Protein AF-A0A350W3P1-F1 (afdb_monomer_lite)

Radius of gyration: 18.19 Å; chains: 1; bounding box: 39×29×60 Å

Structure (mmCIF, N/CA/C/O backbone):
data_AF-A0A350W3P1-F1
#
_entry.id   AF-A0A350W3P1-F1
#
loo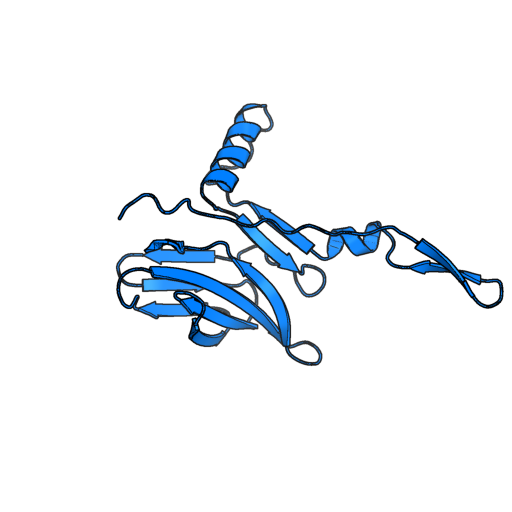p_
_atom_site.group_PDB
_atom_site.id
_atom_site.type_symbol
_atom_site.label_atom_id
_atom_site.label_alt_id
_atom_site.label_comp_id
_atom_site.label_asym_id
_atom_site.label_entity_id
_atom_site.label_seq_id
_atom_site.pdbx_PDB_ins_code
_atom_site.Cartn_x
_atom_site.Cartn_y
_atom_site.Cartn_z
_atom_site.occupancy
_atom_site.B_iso_or_equiv
_atom_site.auth_seq_id
_atom_site.auth_comp_id
_atom_site.auth_asym_id
_atom_site.auth_atom_id
_atom_site.pdbx_PDB_model_num
ATOM 1 N N . MET A 1 1 ? -2.961 -9.283 24.428 1.00 46.91 1 MET A N 1
ATOM 2 C CA . MET A 1 1 ? -2.561 -10.106 23.265 1.00 46.91 1 MET A CA 1
ATOM 3 C C . MET A 1 1 ? -1.125 -10.516 23.499 1.00 46.91 1 MET A C 1
ATOM 5 O O . MET A 1 1 ? -0.327 -9.628 23.764 1.00 46.91 1 MET A O 1
ATOM 9 N N . SER A 1 2 ? -0.803 -11.813 23.472 1.00 46.03 2 SER A N 1
ATOM 10 C CA . SER A 1 2 ? 0.601 -12.224 23.361 1.00 46.03 2 SER A CA 1
ATOM 11 C C . SER A 1 2 ? 1.204 -11.520 22.144 1.00 46.03 2 SER A C 1
ATOM 13 O O . SER A 1 2 ? 0.485 -11.273 21.170 1.00 46.03 2 SER A O 1
ATOM 15 N N . GLU A 1 3 ? 2.479 -11.135 22.204 1.00 52.34 3 GLU A N 1
ATOM 16 C CA . GLU A 1 3 ? 3.210 -10.610 21.048 1.00 52.34 3 GLU A CA 1
ATOM 17 C C . GLU A 1 3 ? 3.311 -11.704 19.977 1.00 52.34 3 GLU A C 1
ATOM 19 O O . GLU A 1 3 ? 4.334 -12.359 19.797 1.00 52.34 3 GLU A O 1
ATOM 24 N N . ALA A 1 4 ? 2.220 -11.936 19.247 1.00 57.84 4 ALA A N 1
ATOM 25 C CA . ALA A 1 4 ? 2.285 -12.577 17.955 1.00 57.84 4 ALA A CA 1
ATOM 26 C C . ALA A 1 4 ? 3.297 -11.767 17.145 1.00 57.84 4 ALA A C 1
ATOM 28 O O . ALA A 1 4 ? 3.155 -10.551 17.001 1.00 57.84 4 ALA A O 1
ATOM 29 N N . ASN A 1 5 ? 4.357 -12.441 16.711 1.00 77.06 5 ASN A N 1
ATOM 30 C CA . ASN A 1 5 ? 5.533 -11.842 16.104 1.00 77.06 5 ASN A CA 1
ATOM 31 C C . ASN A 1 5 ? 5.105 -11.093 14.829 1.00 77.06 5 ASN A C 1
ATOM 33 O O . ASN A 1 5 ? 4.956 -11.718 13.778 1.00 77.06 5 ASN A O 1
ATOM 37 N N . LYS A 1 6 ? 4.806 -9.788 14.946 1.00 89.44 6 LYS A N 1
ATOM 38 C CA . LYS A 1 6 ? 4.225 -8.972 13.871 1.00 89.44 6 LYS A CA 1
ATOM 39 C C . LYS A 1 6 ? 5.132 -9.071 12.652 1.00 89.44 6 LYS A C 1
ATOM 41 O O . LYS A 1 6 ? 6.323 -8.778 12.737 1.00 89.44 6 LYS A O 1
ATOM 46 N N . LYS A 1 7 ? 4.575 -9.520 11.529 1.00 91.50 7 LYS A N 1
ATOM 47 C CA . LYS A 1 7 ? 5.307 -9.649 10.268 1.00 91.50 7 LYS A CA 1
ATOM 48 C C . LYS A 1 7 ? 4.856 -8.567 9.305 1.00 91.50 7 LYS A C 1
ATOM 50 O O . LYS A 1 7 ? 3.659 -8.365 9.110 1.00 91.50 7 LYS A O 1
ATOM 55 N N . TYR A 1 8 ? 5.837 -7.916 8.702 1.00 95.94 8 TYR A N 1
ATOM 56 C CA . TYR A 1 8 ? 5.667 -6.902 7.674 1.00 95.94 8 TYR A CA 1
ATOM 57 C C . TYR A 1 8 ? 6.432 -7.346 6.428 1.00 95.94 8 TYR A C 1
ATOM 59 O O . TYR A 1 8 ? 7.452 -8.025 6.534 1.00 95.94 8 TYR A O 1
ATOM 67 N N . GLY A 1 9 ? 5.913 -6.996 5.258 1.00 94.50 9 GLY A N 1
ATOM 68 C CA . GLY A 1 9 ? 6.503 -7.294 3.963 1.00 94.50 9 GLY A CA 1
ATOM 69 C C . GLY A 1 9 ? 7.119 -6.062 3.307 1.00 94.50 9 GLY A C 1
ATOM 70 O O . GLY A 1 9 ? 6.723 -4.922 3.568 1.00 94.50 9 GLY A O 1
ATOM 71 N N . ILE A 1 10 ? 8.065 -6.332 2.414 1.00 95.88 10 ILE A N 1
ATOM 72 C CA . ILE A 1 10 ? 8.616 -5.398 1.431 1.00 95.88 10 ILE A CA 1
ATOM 73 C C . ILE A 1 10 ? 8.515 -6.039 0.045 1.00 95.88 10 ILE A C 1
ATOM 75 O O . ILE A 1 10 ? 8.395 -7.258 -0.072 1.00 95.88 10 ILE A O 1
ATOM 79 N N . GLY A 1 11 ? 8.506 -5.213 -0.996 1.00 94.31 11 GLY A N 1
ATOM 80 C CA . GLY A 1 11 ? 8.464 -5.661 -2.382 1.00 94.31 11 GLY A CA 1
ATOM 81 C C . GLY A 1 11 ? 9.862 -5.693 -2.980 1.00 94.31 11 GLY A C 1
ATOM 82 O O . GLY A 1 11 ? 10.627 -4.744 -2.805 1.00 94.31 11 GLY A O 1
ATOM 83 N N . GLU A 1 12 ? 10.150 -6.758 -3.718 1.00 91.62 12 GLU A N 1
ATOM 84 C CA . GLU A 1 12 ? 11.404 -6.978 -4.432 1.00 91.62 12 GLU A CA 1
ATOM 85 C C . GLU A 1 12 ? 11.114 -7.363 -5.888 1.00 91.62 12 GLU A C 1
ATOM 87 O O . GLU A 1 12 ? 10.042 -7.882 -6.212 1.00 91.62 12 GLU A O 1
ATOM 92 N N . ILE A 1 13 ? 12.072 -7.075 -6.768 1.00 92.00 13 ILE A N 1
ATOM 93 C CA . ILE A 1 13 ? 12.069 -7.505 -8.162 1.00 92.00 13 ILE A CA 1
ATOM 94 C C . ILE A 1 13 ? 13.198 -8.514 -8.331 1.00 92.00 13 ILE A C 1
ATOM 96 O O . ILE A 1 13 ? 14.366 -8.134 -8.306 1.00 92.00 13 ILE A O 1
ATOM 100 N N . ASP A 1 14 ? 12.838 -9.766 -8.578 1.00 88.50 14 ASP A N 1
ATOM 101 C CA . ASP A 1 14 ? 13.783 -10.796 -8.999 1.00 88.50 14 ASP A CA 1
ATOM 102 C C . ASP A 1 14 ? 13.947 -10.737 -10.528 1.00 88.50 14 ASP A C 1
ATOM 104 O O . ASP A 1 14 ? 13.146 -11.295 -11.281 1.00 88.50 14 ASP A O 1
ATOM 108 N N . ASN A 1 1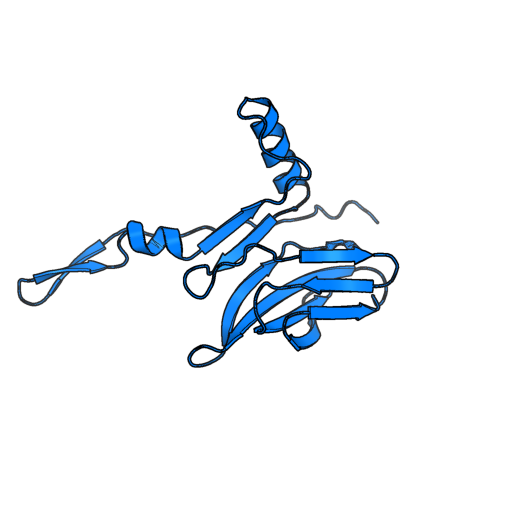5 ? 14.911 -9.941 -11.008 1.00 88.75 15 ASN A N 1
ATOM 109 C CA . ASN A 1 15 ? 15.151 -9.732 -12.438 1.00 88.75 15 ASN A CA 1
ATOM 110 C C . ASN A 1 15 ? 16.597 -10.039 -12.826 1.00 88.75 15 ASN A C 1
ATOM 112 O O . ASN A 1 15 ? 17.543 -9.531 -12.228 1.00 88.75 15 ASN A O 1
ATOM 116 N N . HIS A 1 16 ? 16.757 -10.782 -13.917 1.00 83.44 16 HIS A N 1
ATOM 117 C CA . HIS A 1 16 ? 18.049 -11.172 -14.473 1.00 83.44 16 HIS A CA 1
ATOM 118 C C . HIS A 1 16 ? 18.126 -10.781 -15.951 1.00 83.44 16 HIS A C 1
ATOM 120 O O . HIS A 1 16 ? 18.093 -11.667 -16.805 1.00 83.44 16 HIS A O 1
ATOM 126 N N . GLU A 1 17 ? 18.162 -9.468 -16.244 1.00 83.56 17 GLU A N 1
ATOM 127 C CA . GLU A 1 17 ? 18.181 -8.874 -17.598 1.00 83.56 17 GLU A CA 1
ATOM 128 C C . GLU A 1 17 ? 18.839 -9.807 -18.627 1.00 83.56 17 GLU A C 1
ATOM 130 O O . GLU A 1 17 ? 20.061 -9.943 -18.706 1.00 83.56 17 GLU A O 1
ATOM 135 N N . SER A 1 18 ? 18.003 -10.503 -19.397 1.00 83.31 18 SER A N 1
ATOM 136 C CA . SER A 1 18 ? 18.451 -11.599 -20.252 1.00 83.31 18 SER A CA 1
ATOM 137 C C . SER A 1 18 ? 18.447 -11.137 -21.697 1.00 83.31 18 SER A C 1
ATOM 139 O O . SER A 1 18 ? 17.422 -10.691 -22.215 1.00 83.31 18 SER A O 1
ATOM 141 N N . THR A 1 19 ? 19.577 -11.277 -22.385 1.00 83.56 19 THR A N 1
ATOM 142 C CA . THR A 1 19 ? 19.643 -10.994 -23.824 1.00 83.56 19 THR A CA 1
ATOM 143 C C . THR A 1 19 ? 19.286 -12.253 -24.601 1.00 83.56 19 THR A C 1
ATOM 145 O O . THR A 1 19 ? 19.917 -13.295 -24.433 1.00 83.56 19 THR A O 1
ATOM 148 N N . ARG A 1 20 ? 18.275 -12.168 -25.469 1.00 81.62 20 ARG A N 1
ATOM 149 C CA . ARG A 1 20 ? 17.892 -13.251 -26.378 1.00 81.62 20 ARG A CA 1
ATOM 150 C C . ARG A 1 20 ? 18.075 -12.817 -27.821 1.00 81.62 20 ARG A C 1
ATOM 152 O O . ARG A 1 20 ? 17.646 -11.736 -28.211 1.00 81.62 20 ARG A O 1
ATOM 159 N N . LYS A 1 21 ? 18.692 -13.682 -28.622 1.00 79.38 21 LYS A N 1
ATOM 160 C CA . LYS A 1 21 ? 18.839 -13.471 -30.061 1.00 79.38 21 LYS A CA 1
ATOM 161 C C . LYS A 1 21 ? 17.645 -14.089 -30.775 1.00 79.38 21 LYS A C 1
ATOM 163 O O . LYS A 1 21 ? 17.429 -15.2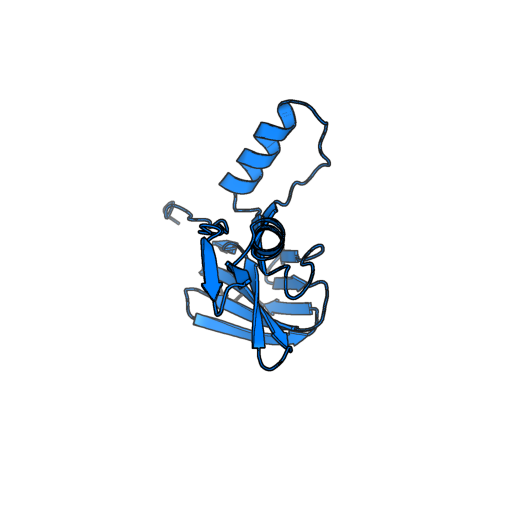94 -30.683 1.00 79.38 21 LYS A O 1
ATOM 168 N N . TYR A 1 22 ? 16.880 -13.272 -31.484 1.00 77.94 22 TYR A N 1
ATOM 169 C CA .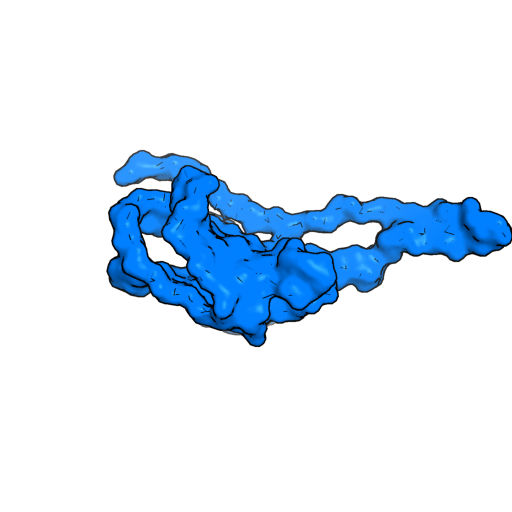 TYR A 1 22 ? 15.766 -13.719 -32.310 1.00 77.94 22 TYR A CA 1
ATOM 170 C C . TYR A 1 22 ? 15.963 -13.185 -33.728 1.00 77.94 22 TYR A C 1
ATOM 172 O O . TYR A 1 22 ? 16.069 -11.978 -33.924 1.00 77.94 22 TYR A O 1
ATOM 180 N N . LEU A 1 23 ? 16.077 -14.089 -34.709 1.00 80.31 23 LEU A N 1
ATOM 181 C CA . LEU A 1 23 ? 16.278 -13.756 -36.130 1.00 80.31 23 LEU A CA 1
ATOM 182 C C . LEU A 1 23 ? 17.429 -12.757 -36.393 1.00 80.31 23 LEU A C 1
ATOM 184 O O . LEU A 1 23 ? 17.301 -11.832 -37.185 1.00 80.31 23 LEU A O 1
ATOM 188 N N . GLY A 1 24 ? 18.564 -12.917 -35.704 1.00 83.69 24 GLY A N 1
ATOM 189 C CA . GLY A 1 24 ? 19.726 -12.028 -35.861 1.00 83.69 24 GLY A CA 1
ATOM 190 C C . GLY A 1 24 ? 19.664 -10.728 -35.052 1.00 83.69 24 GLY A C 1
ATOM 191 O O . GLY A 1 24 ? 20.689 -10.065 -34.917 1.00 83.69 24 GLY A O 1
ATOM 192 N N . ILE A 1 25 ? 18.518 -10.408 -34.445 1.00 82.88 25 ILE A N 1
ATOM 193 C CA . ILE A 1 25 ? 18.312 -9.229 -33.600 1.00 82.88 25 ILE A CA 1
ATOM 194 C C . ILE A 1 25 ? 18.493 -9.621 -32.130 1.00 82.88 25 ILE A C 1
ATOM 196 O O . ILE A 1 25 ? 17.926 -10.611 -31.664 1.00 82.88 25 ILE A O 1
ATOM 200 N N . ASN A 1 26 ? 19.275 -8.839 -31.387 1.00 82.12 26 ASN A N 1
ATOM 201 C CA . ASN A 1 26 ? 19.411 -8.999 -29.940 1.00 82.12 26 ASN A CA 1
ATOM 202 C C . ASN A 1 26 ? 18.291 -8.230 -29.233 1.00 82.12 26 ASN A C 1
ATOM 204 O O . ASN A 1 26 ? 18.221 -7.006 -29.319 1.00 82.12 26 ASN A O 1
ATOM 208 N N . LEU A 1 27 ? 17.432 -8.946 -28.513 1.00 83.31 27 LEU A N 1
ATOM 209 C CA . LEU A 1 27 ? 16.364 -8.384 -27.697 1.00 83.31 27 LEU A CA 1
ATOM 210 C C . LEU A 1 27 ? 16.724 -8.527 -26.219 1.00 83.31 27 LEU A C 1
ATOM 212 O O . LEU A 1 27 ? 17.024 -9.625 -25.743 1.00 83.31 27 LEU A O 1
ATOM 216 N N . LYS A 1 28 ? 16.669 -7.416 -25.485 1.00 83.12 28 LYS A N 1
ATOM 217 C CA . LYS A 1 28 ? 16.772 -7.415 -24.024 1.00 83.12 28 LYS A CA 1
ATOM 218 C C . LYS A 1 28 ? 15.406 -7.729 -23.428 1.00 83.12 28 LYS A C 1
ATOM 220 O O . LYS A 1 28 ? 14.450 -6.981 -23.624 1.00 83.12 28 LYS A O 1
ATOM 225 N N . ILE A 1 29 ? 15.316 -8.839 -22.712 1.00 83.50 29 ILE A N 1
ATOM 226 C CA . ILE A 1 29 ? 14.114 -9.252 -21.995 1.00 83.50 29 ILE A CA 1
ATOM 227 C C . ILE A 1 29 ? 14.200 -8.688 -20.575 1.00 83.50 29 ILE A C 1
ATOM 229 O O . ILE A 1 29 ? 15.154 -8.988 -19.860 1.00 83.50 29 ILE A O 1
ATOM 233 N N . PHE A 1 30 ? 13.212 -7.866 -20.204 1.00 83.25 30 PHE A N 1
ATOM 234 C CA . PHE A 1 30 ? 13.138 -7.150 -18.922 1.00 83.25 30 PHE A CA 1
ATOM 235 C C . PHE A 1 30 ? 14.424 -6.379 -18.577 1.00 83.25 30 PHE A C 1
ATOM 237 O O . PHE A 1 30 ? 15.117 -6.712 -17.611 1.00 83.25 30 PHE A O 1
ATOM 244 N N . PRO A 1 31 ? 14.768 -5.343 -19.362 1.00 88.94 31 PRO A N 1
ATOM 245 C CA . PRO A 1 31 ? 15.912 -4.507 -19.029 1.00 88.94 31 PRO A CA 1
ATOM 246 C C . PRO A 1 31 ? 15.706 -3.845 -17.657 1.00 88.94 31 PRO A C 1
ATOM 248 O O . PRO A 1 31 ? 14.573 -3.535 -17.265 1.00 88.94 31 PRO A O 1
ATOM 251 N N . PHE A 1 32 ? 16.785 -3.666 -16.891 1.00 89.94 32 PHE A N 1
ATOM 252 C CA . PHE A 1 32 ? 16.688 -3.177 -15.508 1.00 89.94 32 PHE A CA 1
ATOM 253 C C . PHE A 1 32 ? 16.045 -1.789 -15.392 1.00 89.94 32 PHE A C 1
ATOM 255 O O . PHE A 1 32 ? 15.318 -1.518 -14.435 1.00 89.94 32 PHE A O 1
ATOM 262 N N . ASP A 1 33 ? 16.263 -0.924 -16.383 1.00 88.62 33 ASP A N 1
ATOM 263 C CA . ASP A 1 33 ? 15.686 0.420 -16.442 1.00 88.62 33 ASP A CA 1
ATOM 264 C C . ASP A 1 33 ? 14.151 0.412 -16.495 1.00 88.62 33 ASP A C 1
ATOM 266 O O . ASP A 1 33 ? 13.512 1.316 -15.948 1.00 88.62 33 ASP A O 1
ATOM 270 N N . PHE A 1 34 ? 13.566 -0.617 -17.109 1.00 90.44 34 PHE A N 1
ATOM 271 C CA . PHE A 1 34 ? 12.145 -0.921 -17.074 1.00 90.44 34 PHE A CA 1
ATOM 272 C C . PHE A 1 34 ? 11.765 -1.591 -15.754 1.00 90.44 34 PHE A C 1
ATOM 274 O O . PHE A 1 34 ? 10.859 -1.114 -15.068 1.00 90.44 34 PHE A O 1
ATOM 281 N N . ALA A 1 35 ? 12.459 -2.671 -15.381 1.00 91.69 35 ALA A N 1
ATOM 282 C CA . ALA A 1 35 ? 12.095 -3.507 -14.241 1.00 91.69 35 ALA A CA 1
ATOM 283 C C . ALA A 1 35 ? 12.008 -2.689 -12.942 1.00 91.69 35 ALA A C 1
ATOM 285 O O . ALA A 1 35 ? 10.971 -2.714 -12.279 1.00 91.69 35 ALA A O 1
ATOM 286 N N . PHE A 1 36 ? 13.009 -1.857 -12.636 1.00 90.44 36 PHE A N 1
ATOM 287 C CA . PHE A 1 36 ? 13.051 -1.026 -11.421 1.00 90.44 36 PHE A CA 1
ATOM 288 C C . PHE A 1 36 ? 11.993 0.088 -11.356 1.00 90.44 36 PHE A C 1
ATOM 290 O O . PHE A 1 36 ? 11.836 0.753 -10.329 1.00 90.44 36 PHE A O 1
ATOM 297 N N . ARG A 1 37 ? 11.229 0.310 -12.430 1.00 91.62 37 ARG A N 1
ATOM 298 C CA . ARG A 1 37 ? 10.078 1.228 -12.433 1.00 91.62 37 ARG A CA 1
ATOM 299 C C . ARG A 1 37 ? 8.759 0.524 -12.109 1.00 91.62 37 ARG A C 1
ATOM 301 O O . ARG A 1 37 ? 7.742 1.205 -12.018 1.00 91.62 37 ARG A O 1
ATOM 308 N N . THR A 1 38 ? 8.768 -0.801 -11.953 1.00 94.44 38 THR A N 1
ATOM 309 C CA . THR A 1 38 ? 7.566 -1.609 -11.716 1.00 94.44 38 THR A CA 1
ATOM 310 C C . THR A 1 38 ? 7.229 -1.691 -10.229 1.00 94.44 38 THR A C 1
ATOM 312 O O . THR A 1 38 ? 6.386 -0.931 -9.767 1.00 94.44 38 THR A O 1
ATOM 315 N N . ILE A 1 39 ? 7.875 -2.566 -9.461 1.00 96.44 39 ILE A N 1
ATOM 316 C CA . ILE A 1 39 ? 7.601 -2.755 -8.036 1.00 96.44 39 ILE A CA 1
ATOM 317 C C . ILE A 1 39 ? 8.415 -1.770 -7.203 1.00 96.44 39 ILE A C 1
ATOM 319 O O . ILE A 1 39 ? 9.629 -1.655 -7.367 1.00 96.44 39 ILE A O 1
ATOM 323 N N . ARG A 1 40 ? 7.746 -1.066 -6.288 1.00 96.19 40 ARG A N 1
ATOM 324 C CA . ARG A 1 40 ? 8.377 -0.136 -5.349 1.00 96.19 40 ARG A CA 1
ATOM 325 C C . ARG A 1 40 ? 7.906 -0.385 -3.929 1.00 96.19 40 ARG A C 1
ATOM 327 O O . ARG A 1 40 ? 6.713 -0.539 -3.679 1.00 96.19 40 ARG A O 1
ATOM 334 N N . THR A 1 41 ? 8.850 -0.360 -2.995 1.00 96.94 41 THR A N 1
ATOM 335 C CA . THR A 1 41 ? 8.552 -0.267 -1.564 1.00 96.94 41 THR A CA 1
ATOM 336 C C . THR A 1 41 ? 8.536 1.206 -1.177 1.00 96.94 41 THR A C 1
ATOM 338 O O . THR A 1 41 ? 9.560 1.885 -1.221 1.00 96.94 41 THR A O 1
ATOM 341 N N . HIS A 1 42 ? 7.365 1.711 -0.812 1.00 96.94 42 HIS A N 1
ATOM 342 C CA . HIS A 1 42 ? 7.193 3.055 -0.279 1.00 96.94 42 HIS A CA 1
ATOM 343 C C . HIS A 1 42 ? 7.329 3.019 1.241 1.00 96.94 42 HIS A C 1
ATOM 345 O O . HIS A 1 42 ? 6.705 2.185 1.891 1.00 96.94 42 HIS A O 1
ATOM 351 N N . ILE A 1 43 ? 8.113 3.939 1.802 1.00 96.06 43 ILE A N 1
ATOM 352 C CA . ILE A 1 43 ? 8.332 4.074 3.246 1.00 96.06 43 ILE A CA 1
ATOM 353 C C . ILE A 1 43 ? 7.701 5.385 3.709 1.00 96.06 43 ILE A C 1
ATOM 355 O O . ILE A 1 43 ? 7.884 6.426 3.074 1.00 96.06 43 ILE A O 1
ATOM 359 N N . THR A 1 44 ? 6.951 5.331 4.805 1.00 94.81 44 THR A N 1
ATOM 360 C CA . THR A 1 44 ? 6.318 6.497 5.420 1.00 94.81 44 THR A CA 1
ATOM 361 C C . THR A 1 44 ? 7.099 6.896 6.664 1.00 94.81 44 THR A C 1
ATOM 363 O O . THR A 1 44 ? 7.213 6.124 7.614 1.00 94.81 44 THR A O 1
ATOM 366 N N . ILE A 1 45 ? 7.618 8.119 6.647 1.00 94.56 45 ILE A N 1
ATOM 367 C CA . ILE A 1 45 ? 8.329 8.755 7.756 1.00 94.56 45 ILE A CA 1
ATOM 368 C C . ILE A 1 45 ? 7.561 10.003 8.186 1.00 94.56 45 ILE A C 1
ATOM 370 O O . ILE A 1 45 ? 6.915 10.646 7.357 1.00 94.56 45 ILE A O 1
ATOM 374 N N . ASP A 1 46 ? 7.613 10.316 9.478 1.00 89.81 46 ASP A N 1
ATOM 375 C CA . ASP A 1 46 ? 6.833 11.415 10.060 1.00 89.81 46 ASP A CA 1
ATOM 376 C C . ASP A 1 46 ? 7.480 12.786 9.774 1.00 89.81 46 ASP A C 1
ATOM 378 O O . ASP A 1 46 ? 6.791 13.798 9.672 1.00 89.81 46 ASP A O 1
ATOM 382 N N . GLU A 1 47 ? 8.799 12.804 9.561 1.00 92.31 47 GLU A N 1
ATOM 383 C CA . GLU A 1 47 ? 9.586 14.000 9.263 1.00 92.31 47 GLU A CA 1
ATOM 384 C C . GLU A 1 47 ? 10.358 13.845 7.946 1.00 92.31 47 GLU A C 1
ATOM 386 O O . GLU A 1 47 ? 10.763 12.731 7.600 1.00 92.31 47 GLU A O 1
ATOM 391 N N . PRO A 1 48 ? 10.627 14.941 7.215 1.00 92.44 48 PRO A N 1
ATOM 392 C CA . PRO A 1 48 ? 11.521 14.910 6.063 1.00 92.44 48 PRO A CA 1
ATOM 393 C C . PRO A 1 48 ? 12.927 14.388 6.405 1.00 92.44 48 PRO A C 1
ATOM 395 O O . PRO A 1 48 ? 13.387 14.442 7.550 1.00 92.44 48 PRO A O 1
ATOM 398 N N . PHE A 1 49 ? 13.640 13.927 5.376 1.00 94.19 49 PHE A N 1
ATOM 399 C CA . PHE A 1 49 ? 15.041 13.541 5.514 1.00 94.19 49 PHE A CA 1
ATOM 400 C C . PHE A 1 49 ? 15.908 14.737 5.914 1.00 94.19 49 PHE A C 1
ATOM 402 O O . PHE A 1 49 ? 15.892 15.782 5.256 1.00 94.19 49 PHE A O 1
ATOM 409 N N . SER A 1 50 ? 16.692 14.549 6.971 1.00 94.88 50 SER A N 1
ATOM 410 C CA . SER A 1 50 ? 17.676 15.510 7.472 1.00 94.88 50 SER A CA 1
ATOM 411 C C . SER A 1 50 ? 18.969 15.505 6.642 1.00 94.88 50 SER A C 1
ATOM 413 O O . SER A 1 50 ? 19.788 16.408 6.791 1.00 94.88 50 SER A O 1
ATOM 415 N N . LYS A 1 51 ? 19.129 14.525 5.741 1.00 94.25 51 LYS A N 1
ATOM 416 C CA . LYS A 1 51 ? 20.287 14.272 4.870 1.00 94.25 51 LYS A CA 1
ATOM 417 C C . LYS A 1 51 ? 21.576 13.974 5.645 1.00 94.25 51 LYS A C 1
ATOM 419 O O . LYS A 1 51 ? 22.651 14.427 5.259 1.00 94.25 51 LYS A O 1
ATOM 424 N N . ASN A 1 52 ? 21.456 13.218 6.734 1.00 95.56 52 ASN A N 1
ATOM 425 C CA . ASN A 1 52 ? 22.570 12.710 7.538 1.00 95.56 52 ASN A CA 1
ATOM 426 C C . ASN A 1 52 ? 22.217 11.332 8.132 1.00 95.56 52 ASN A C 1
ATOM 428 O O . ASN A 1 52 ? 21.097 10.852 7.954 1.00 95.56 52 ASN A O 1
ATOM 432 N N . ASP A 1 53 ? 23.146 10.717 8.863 1.00 96.12 53 ASP A N 1
ATOM 433 C CA . ASP A 1 53 ? 23.018 9.338 9.359 1.00 96.12 53 ASP A CA 1
ATOM 434 C C . ASP A 1 53 ? 21.798 9.091 10.263 1.00 96.12 53 ASP A C 1
ATOM 436 O O . ASP A 1 53 ? 21.320 7.961 10.347 1.00 96.12 53 ASP A O 1
ATOM 440 N N . SER A 1 54 ? 21.215 10.128 10.878 1.00 93.38 54 SER A N 1
ATOM 441 C CA . SER A 1 54 ? 19.969 9.979 11.650 1.00 93.38 54 SER A CA 1
ATOM 442 C C . SER A 1 54 ? 18.789 9.485 10.802 1.00 93.38 54 SER A C 1
ATOM 444 O O . SER A 1 54 ? 17.855 8.877 11.326 1.00 93.38 54 SER A O 1
ATOM 446 N N . ASP A 1 55 ? 18.831 9.689 9.482 1.00 95.88 55 ASP A N 1
ATOM 447 C CA . ASP A 1 55 ? 17.799 9.212 8.563 1.00 95.88 55 ASP A CA 1
ATOM 448 C C . ASP A 1 55 ? 17.800 7.684 8.408 1.00 95.88 55 ASP A C 1
ATOM 450 O O . ASP A 1 55 ? 16.755 7.103 8.103 1.00 95.88 55 ASP A O 1
ATOM 454 N N . ILE A 1 56 ? 18.935 7.022 8.668 1.00 95.75 56 ILE A N 1
ATOM 455 C CA . ILE A 1 56 ? 19.027 5.556 8.684 1.00 95.75 56 ILE A CA 1
ATOM 456 C C . ILE A 1 56 ? 18.084 5.014 9.760 1.00 95.75 56 ILE A C 1
ATOM 458 O O . ILE A 1 56 ? 17.219 4.185 9.473 1.00 95.75 56 ILE A O 1
ATOM 462 N N . GLU A 1 57 ? 18.162 5.559 10.974 1.00 94.81 57 GLU A N 1
ATOM 463 C CA . GLU A 1 57 ? 17.283 5.171 12.079 1.00 94.81 57 GLU A CA 1
ATOM 464 C C . GLU A 1 57 ? 15.807 5.456 11.773 1.00 94.81 57 GLU A C 1
ATOM 466 O O . GLU A 1 57 ? 14.937 4.650 12.111 1.00 94.81 57 GLU A O 1
ATOM 471 N N . LYS A 1 58 ? 15.489 6.554 11.071 1.00 95.81 58 LYS A N 1
ATOM 472 C CA . LYS A 1 58 ? 14.108 6.838 10.635 1.00 95.81 58 LYS A CA 1
ATOM 473 C C . LYS A 1 58 ? 13.573 5.742 9.709 1.00 95.81 58 LYS A C 1
ATOM 475 O O . LYS A 1 58 ? 12.452 5.267 9.902 1.00 95.81 58 LYS A O 1
ATOM 480 N N . ILE A 1 59 ? 14.373 5.309 8.731 1.00 95.56 59 ILE A N 1
ATOM 481 C CA . ILE A 1 59 ? 14.006 4.239 7.790 1.00 95.56 59 ILE A CA 1
ATOM 482 C C . ILE A 1 59 ? 13.842 2.907 8.526 1.00 95.56 59 ILE A C 1
ATOM 484 O O . ILE A 1 59 ? 12.822 2.234 8.359 1.00 95.56 59 ILE A O 1
ATOM 488 N N . HIS A 1 60 ? 14.809 2.538 9.368 1.00 95.12 60 HIS A N 1
ATOM 489 C CA . HIS A 1 60 ? 14.764 1.298 10.142 1.00 95.12 60 HIS A CA 1
ATOM 490 C C . HIS A 1 60 ? 13.533 1.252 11.052 1.00 95.12 60 HIS A C 1
ATOM 492 O O . HIS A 1 60 ? 12.818 0.248 11.072 1.00 95.12 60 HIS A O 1
ATOM 498 N N . ASN A 1 61 ? 13.226 2.350 11.746 1.00 94.81 61 ASN A N 1
ATOM 499 C CA . ASN A 1 61 ? 12.035 2.447 12.583 1.00 94.81 61 ASN A CA 1
ATOM 500 C C . ASN A 1 61 ? 10.743 2.349 11.769 1.00 94.81 61 ASN A C 1
ATOM 502 O O . ASN A 1 61 ? 9.817 1.654 12.192 1.00 94.81 61 ASN A O 1
ATOM 506 N N . ALA A 1 62 ? 10.667 2.982 10.597 1.00 95.94 62 ALA A N 1
ATOM 507 C CA . ALA A 1 62 ? 9.505 2.856 9.725 1.00 95.94 62 ALA A CA 1
ATOM 508 C C . ALA A 1 62 ? 9.285 1.395 9.292 1.00 95.94 62 ALA A C 1
ATOM 510 O O . ALA A 1 62 ? 8.183 0.868 9.453 1.00 95.94 62 ALA A O 1
ATOM 511 N N . LEU A 1 63 ? 10.335 0.706 8.834 1.00 95.06 63 LEU A N 1
ATOM 512 C CA . LEU A 1 63 ? 10.260 -0.698 8.413 1.00 95.06 63 LEU A CA 1
ATOM 513 C C . LEU A 1 63 ? 9.916 -1.642 9.575 1.00 95.06 63 LEU A C 1
ATOM 515 O O . LEU A 1 63 ? 9.026 -2.482 9.437 1.00 95.06 63 LEU A O 1
ATOM 519 N N . LYS A 1 64 ? 10.549 -1.466 10.743 1.00 93.81 64 LYS A N 1
ATOM 520 C CA . LYS A 1 64 ? 10.289 -2.261 11.958 1.00 93.81 64 LYS A CA 1
ATOM 521 C C . LYS A 1 64 ? 8.837 -2.155 12.427 1.00 93.81 64 LYS A C 1
ATOM 523 O O . LYS A 1 64 ? 8.302 -3.109 12.986 1.00 93.81 64 LYS A O 1
ATOM 528 N N . ASN A 1 65 ? 8.199 -1.010 12.191 1.00 93.94 65 ASN A N 1
ATOM 529 C CA . ASN A 1 65 ? 6.810 -0.753 12.567 1.00 93.94 65 ASN A CA 1
ATOM 530 C C . ASN A 1 65 ? 5.818 -0.945 11.410 1.00 93.94 65 ASN A C 1
ATOM 532 O O . ASN A 1 65 ? 4.648 -0.598 11.557 1.00 93.94 65 ASN A O 1
ATOM 536 N N . GLY A 1 66 ? 6.257 -1.473 10.262 1.00 94.75 66 GLY A N 1
ATOM 537 C CA . GLY A 1 66 ? 5.381 -1.708 9.115 1.00 94.75 66 GLY A CA 1
ATOM 538 C C . GLY A 1 66 ? 4.845 -0.439 8.455 1.00 94.75 66 GLY A C 1
ATOM 539 O O . GLY A 1 66 ? 3.860 -0.519 7.722 1.00 94.75 66 GLY A O 1
ATOM 540 N N . LYS A 1 67 ? 5.473 0.725 8.681 1.00 96.44 67 LYS A N 1
ATOM 541 C CA . LYS A 1 67 ? 5.171 1.997 8.001 1.00 96.44 67 LYS A CA 1
ATOM 542 C C . LYS A 1 67 ? 5.711 1.979 6.564 1.00 96.44 67 LYS A C 1
ATOM 544 O O . LYS A 1 67 ? 6.495 2.833 6.149 1.00 96.44 67 LYS A O 1
ATOM 549 N N . SER A 1 68 ? 5.315 0.967 5.804 1.00 97.19 68 SER A N 1
ATOM 550 C CA . SER A 1 68 ? 5.656 0.804 4.398 1.00 97.19 68 SER A CA 1
ATOM 551 C C . SER A 1 68 ? 4.555 0.064 3.645 1.00 97.19 68 SER A C 1
ATOM 553 O O . SER A 1 68 ? 3.723 -0.633 4.230 1.00 97.19 68 SER A O 1
ATOM 555 N N . PHE A 1 69 ? 4.538 0.225 2.329 1.00 98.25 69 PHE A N 1
ATOM 556 C CA . PHE A 1 69 ? 3.637 -0.495 1.438 1.00 98.25 69 PHE A CA 1
ATOM 557 C C . PHE A 1 69 ? 4.315 -0.769 0.100 1.00 98.25 69 PHE A C 1
ATOM 559 O O . PHE A 1 69 ? 5.306 -0.132 -0.258 1.00 98.25 69 PHE A O 1
ATOM 566 N N . ILE A 1 70 ? 3.764 -1.720 -0.643 1.00 98.31 70 ILE A N 1
ATOM 567 C CA . ILE A 1 70 ? 4.276 -2.140 -1.942 1.00 98.31 70 ILE A CA 1
ATOM 568 C C . ILE A 1 70 ? 3.345 -1.590 -3.012 1.00 98.31 70 ILE A C 1
ATOM 570 O O . ILE A 1 70 ? 2.123 -1.704 -2.887 1.00 98.31 70 ILE A O 1
ATOM 574 N N . SER A 1 71 ? 3.905 -1.022 -4.074 1.00 97.94 71 SER A N 1
ATOM 575 C CA . SER A 1 71 ? 3.149 -0.643 -5.259 1.00 97.94 71 SER A CA 1
ATOM 576 C C . SER A 1 71 ? 3.715 -1.265 -6.529 1.00 97.94 71 SER A C 1
ATOM 578 O O . SER A 1 71 ? 4.908 -1.534 -6.632 1.00 97.94 71 SER A O 1
ATOM 580 N N . ASN A 1 72 ? 2.846 -1.465 -7.516 1.00 96.94 72 ASN A N 1
ATOM 581 C CA . ASN A 1 72 ? 3.217 -1.655 -8.909 1.00 96.94 72 ASN A CA 1
ATOM 582 C C . ASN A 1 72 ? 3.064 -0.320 -9.659 1.00 96.94 72 ASN A C 1
ATOM 584 O O . ASN A 1 72 ? 2.040 -0.037 -10.293 1.00 96.94 72 ASN A O 1
ATOM 588 N N . ASP A 1 73 ? 4.098 0.508 -9.549 1.00 95.69 73 ASP A N 1
ATOM 589 C CA . ASP A 1 73 ? 4.199 1.858 -10.102 1.00 95.69 73 ASP A CA 1
ATOM 590 C C . ASP A 1 73 ? 4.229 1.891 -11.638 1.00 95.69 73 ASP A C 1
ATOM 592 O O . ASP A 1 73 ? 3.934 2.934 -12.225 1.00 95.69 73 ASP A O 1
ATOM 596 N N . TYR A 1 74 ? 4.463 0.750 -12.303 1.00 94.19 74 TYR A N 1
ATOM 597 C CA . TYR A 1 74 ? 4.296 0.629 -13.757 1.00 94.19 74 TYR A CA 1
ATOM 598 C C . TYR A 1 74 ? 2.887 1.030 -14.202 1.00 94.19 74 TYR A C 1
ATOM 600 O O . TYR A 1 74 ? 2.701 1.663 -15.244 1.00 94.19 74 TYR A O 1
ATOM 608 N N . PHE A 1 75 ? 1.868 0.679 -13.411 1.00 93.25 75 PHE A N 1
ATOM 609 C CA . PHE A 1 75 ? 0.495 1.031 -13.745 1.00 93.25 75 PHE A CA 1
ATOM 610 C C . PHE A 1 75 ? 0.131 2.451 -13.309 1.00 93.25 75 PHE A C 1
ATOM 612 O O . PHE A 1 75 ? -0.589 3.124 -14.049 1.00 93.25 75 PHE A O 1
ATOM 619 N N . SER A 1 76 ? 0.570 2.910 -12.140 1.00 95.31 76 SER A N 1
ATOM 620 C CA . SER A 1 76 ? 0.372 4.288 -11.677 1.00 95.31 76 SER A CA 1
ATOM 621 C C . SER A 1 76 ? 1.229 4.562 -10.447 1.00 95.31 76 SER A C 1
ATOM 623 O O . SER A 1 76 ? 1.353 3.694 -9.591 1.00 95.31 76 SER A O 1
ATOM 625 N N . ASN A 1 77 ? 1.716 5.794 -10.298 1.00 96.31 77 ASN A N 1
ATOM 626 C CA . ASN A 1 77 ? 2.394 6.238 -9.080 1.00 96.31 77 ASN A CA 1
ATOM 627 C C . ASN A 1 77 ? 1.445 6.157 -7.869 1.00 96.31 77 ASN A C 1
ATOM 629 O O . ASN A 1 77 ? 0.331 6.686 -7.931 1.00 96.31 77 ASN A O 1
ATOM 633 N N . ALA A 1 78 ? 1.881 5.503 -6.789 1.00 97.62 78 ALA A N 1
ATOM 634 C CA . ALA A 1 78 ? 1.103 5.309 -5.562 1.00 97.62 78 ALA A CA 1
ATOM 635 C C . ALA A 1 78 ? 1.327 6.376 -4.466 1.00 97.62 78 ALA A C 1
ATOM 637 O O . ALA A 1 78 ? 0.762 6.277 -3.374 1.00 97.62 78 ALA A O 1
ATOM 638 N N . ARG A 1 79 ? 2.137 7.412 -4.724 1.00 96.62 79 ARG A N 1
ATOM 639 C CA . ARG A 1 79 ? 2.376 8.519 -3.785 1.00 96.62 79 ARG A CA 1
ATOM 640 C C . ARG A 1 79 ? 1.054 9.176 -3.384 1.00 96.62 79 ARG A C 1
ATOM 642 O O . ARG A 1 79 ? 0.265 9.562 -4.237 1.00 96.62 79 ARG A O 1
ATOM 649 N N . GLY A 1 80 ? 0.856 9.340 -2.078 1.00 96.00 80 GLY A N 1
ATOM 650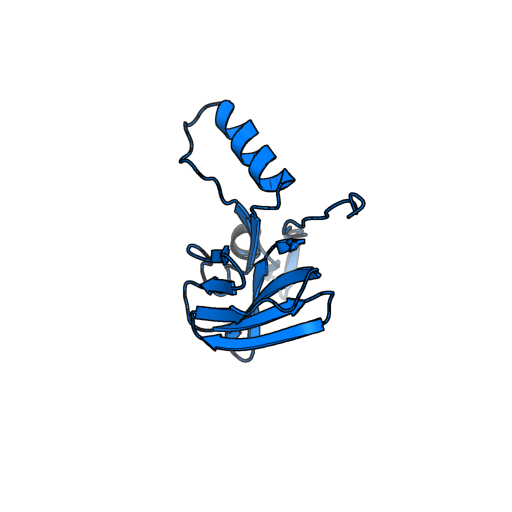 C CA . GLY A 1 80 ? -0.392 9.849 -1.502 1.00 96.00 80 GLY A CA 1
ATOM 651 C C . GLY A 1 80 ? -1.320 8.755 -0.971 1.00 96.00 80 GLY A C 1
ATOM 652 O O . GLY A 1 80 ? -2.336 9.087 -0.370 1.00 96.00 80 GLY A O 1
ATOM 653 N N . PHE A 1 81 ? -0.969 7.473 -1.137 1.00 98.38 81 PHE A N 1
ATOM 654 C CA . PHE A 1 81 ? -1.654 6.380 -0.451 1.00 98.38 81 PHE A CA 1
ATOM 655 C C . PHE A 1 81 ? -1.633 6.562 1.072 1.00 98.38 81 PHE A C 1
ATOM 657 O O . PHE A 1 81 ? -0.593 6.862 1.660 1.00 98.38 81 PHE A O 1
ATOM 664 N N . GLN A 1 82 ? -2.785 6.345 1.701 1.00 98.25 82 GLN A N 1
ATOM 665 C CA . GLN A 1 82 ? -2.962 6.353 3.147 1.00 98.25 82 GLN A CA 1
ATOM 666 C C . GLN A 1 82 ? -3.817 5.156 3.556 1.00 98.25 82 GLN A C 1
ATOM 668 O O . GLN A 1 82 ? -4.873 4.909 2.973 1.00 98.25 82 GLN A O 1
ATOM 673 N N . PHE A 1 83 ? -3.379 4.450 4.593 1.00 98.12 83 PHE A N 1
ATOM 674 C CA . PHE A 1 83 ? -4.138 3.386 5.235 1.00 98.12 83 PHE A CA 1
ATOM 675 C C . PHE A 1 83 ? -3.911 3.467 6.737 1.00 98.12 83 PHE A C 1
ATOM 677 O O . PHE A 1 83 ? -2.805 3.223 7.215 1.00 98.12 83 PHE A O 1
ATOM 684 N N . TYR A 1 84 ? -4.939 3.876 7.469 1.00 97.44 84 TYR A N 1
ATOM 685 C CA . TYR A 1 84 ? -4.834 4.137 8.898 1.00 97.44 84 TYR A CA 1
ATOM 686 C C . TYR A 1 84 ? -6.160 3.871 9.602 1.00 97.44 84 TYR A C 1
ATOM 688 O O . TYR A 1 84 ? -7.219 3.777 8.975 1.00 97.44 84 TYR A O 1
ATOM 696 N N . ARG A 1 85 ? -6.086 3.765 10.927 1.00 96.50 85 ARG A N 1
ATOM 697 C CA . ARG A 1 85 ? -7.250 3.703 11.802 1.00 96.50 85 ARG A CA 1
ATOM 698 C C . ARG A 1 85 ? -7.306 4.932 12.686 1.00 96.50 85 ARG A C 1
ATOM 700 O O . ARG A 1 85 ? -6.294 5.357 13.230 1.00 96.50 85 ARG A O 1
ATOM 707 N N . GLU A 1 86 ? -8.515 5.430 12.861 1.00 96.50 86 GLU A N 1
ATOM 708 C CA . GLU A 1 86 ? -8.859 6.479 13.805 1.00 96.50 86 GLU A CA 1
ATOM 709 C C . GLU A 1 86 ? -10.139 6.042 14.525 1.00 96.50 86 GLU A C 1
ATOM 711 O O . GLU A 1 86 ? -11.157 5.769 13.887 1.00 96.50 86 GLU A O 1
ATOM 716 N N . ASN A 1 87 ? -10.083 5.914 15.853 1.00 93.56 87 ASN A N 1
ATOM 717 C CA . ASN A 1 87 ? -11.185 5.389 16.669 1.00 93.56 87 ASN A CA 1
ATOM 718 C C . ASN A 1 87 ? -11.695 4.021 16.170 1.00 93.56 87 ASN A C 1
ATOM 720 O O . ASN A 1 87 ? -10.926 3.070 16.042 1.00 93.56 87 ASN A O 1
ATOM 724 N N . ASP A 1 88 ? -12.990 3.887 15.894 1.00 95.12 88 ASP A N 1
ATOM 725 C CA . ASP A 1 88 ? -13.616 2.678 15.362 1.00 95.12 88 ASP A CA 1
ATOM 726 C C . ASP A 1 88 ? -13.666 2.660 13.826 1.00 95.12 88 ASP A C 1
ATOM 728 O O . ASP A 1 88 ? -14.477 1.934 13.262 1.00 95.12 88 ASP A O 1
ATOM 732 N N . LYS A 1 89 ? -12.832 3.442 13.125 1.00 97.69 89 LYS A N 1
ATOM 733 C CA . LYS A 1 89 ? -12.848 3.533 11.658 1.00 97.69 89 LYS A CA 1
ATOM 734 C C . LYS A 1 89 ? -11.490 3.246 11.042 1.00 97.69 89 LYS A C 1
ATOM 736 O O . LYS A 1 89 ? -10.472 3.779 11.472 1.00 97.69 89 LYS A O 1
ATOM 741 N N . ILE A 1 90 ? -11.493 2.447 9.981 1.00 98.31 90 ILE A N 1
ATOM 742 C CA . ILE A 1 90 ? -10.363 2.283 9.067 1.00 98.31 90 ILE A CA 1
ATOM 743 C C . ILE A 1 90 ? -10.635 3.117 7.822 1.00 98.31 90 ILE A C 1
ATOM 745 O O . ILE A 1 90 ? -11.707 3.013 7.223 1.00 98.31 90 ILE A O 1
ATOM 749 N N . THR A 1 91 ? -9.646 3.915 7.432 1.00 98.69 91 THR A N 1
ATOM 750 C CA . THR A 1 91 ? -9.687 4.764 6.243 1.00 98.69 91 THR A CA 1
ATOM 751 C C . THR A 1 91 ? -8.594 4.349 5.269 1.00 98.69 91 THR A C 1
ATOM 753 O O . THR A 1 91 ? -7.423 4.237 5.635 1.00 98.69 91 THR A O 1
ATOM 756 N N . VAL A 1 92 ? -8.988 4.162 4.014 1.00 98.75 92 VAL A N 1
ATOM 757 C CA . VAL A 1 92 ? -8.105 4.026 2.858 1.00 98.75 92 VAL A CA 1
ATOM 758 C C . VAL A 1 92 ? -8.297 5.253 1.976 1.00 98.75 92 VAL A C 1
ATOM 760 O O . VAL A 1 92 ? -9.431 5.567 1.612 1.00 98.75 92 VAL A O 1
ATOM 763 N N . LYS A 1 93 ? -7.202 5.906 1.588 1.00 98.75 93 LYS A N 1
ATOM 764 C CA . LYS A 1 93 ? -7.175 6.903 0.509 1.00 98.75 93 LYS A CA 1
ATOM 765 C C . LYS A 1 93 ? -6.102 6.514 -0.493 1.00 98.75 93 LYS A C 1
ATOM 767 O O . LYS A 1 93 ? -4.990 6.161 -0.105 1.00 98.75 93 LYS A O 1
ATOM 772 N N . ILE A 1 94 ? -6.424 6.576 -1.774 1.00 98.62 94 ILE A N 1
ATOM 773 C CA . ILE A 1 94 ? -5.513 6.268 -2.878 1.00 98.62 94 ILE A CA 1
ATOM 774 C C . ILE A 1 94 ? -5.480 7.447 -3.854 1.00 98.62 94 ILE A C 1
ATOM 776 O O . ILE A 1 94 ? -6.474 8.151 -3.998 1.00 98.62 94 ILE A O 1
ATOM 780 N N . PRO A 1 95 ? -4.367 7.669 -4.573 1.00 97.81 95 PRO A N 1
ATOM 781 C CA . PRO A 1 95 ? -4.222 8.852 -5.426 1.00 97.81 95 PRO A CA 1
ATOM 782 C C . PRO A 1 95 ? -5.091 8.824 -6.694 1.00 97.81 95 PRO A C 1
ATOM 784 O O . PRO A 1 95 ? -5.093 9.776 -7.471 1.00 97.81 95 PRO A O 1
ATOM 787 N N . ARG A 1 96 ? -5.802 7.720 -6.946 1.00 96.94 96 ARG A N 1
ATOM 788 C CA . ARG A 1 96 ? -6.701 7.551 -8.086 1.00 96.94 96 ARG A CA 1
ATOM 789 C C . ARG A 1 96 ? -7.754 6.503 -7.772 1.00 96.94 96 ARG A C 1
ATOM 791 O O . ARG A 1 96 ? -7.409 5.467 -7.215 1.00 96.94 96 ARG A O 1
ATOM 798 N N . ALA A 1 97 ? -8.981 6.722 -8.240 1.00 98.06 97 ALA A N 1
ATOM 799 C CA . ALA A 1 97 ? -10.051 5.739 -8.133 1.00 98.06 97 ALA A CA 1
ATOM 800 C C . ALA A 1 97 ? -9.638 4.363 -8.685 1.00 98.06 97 ALA A C 1
ATOM 802 O O . ALA A 1 97 ? -9.177 4.230 -9.826 1.00 98.06 97 ALA A O 1
ATOM 803 N N . ALA A 1 98 ? -9.811 3.339 -7.856 1.00 98.50 98 ALA A N 1
ATOM 804 C CA . ALA A 1 98 ? -9.461 1.957 -8.142 1.00 98.50 98 ALA A CA 1
ATOM 805 C C . ALA A 1 98 ? -10.376 1.024 -7.337 1.00 98.50 98 ALA A C 1
ATOM 807 O O . ALA A 1 98 ? -11.140 1.463 -6.481 1.00 98.50 98 ALA A O 1
ATOM 808 N N . LYS A 1 99 ? -10.294 -0.283 -7.589 1.00 98.81 99 LYS A N 1
ATOM 809 C CA . LYS A 1 99 ? -10.924 -1.267 -6.705 1.00 98.81 99 LYS A CA 1
ATOM 810 C C . LYS A 1 99 ? -10.089 -1.371 -5.430 1.00 98.81 99 LYS A C 1
ATOM 812 O O . LYS A 1 99 ? -8.951 -1.822 -5.502 1.00 98.81 99 LYS A O 1
ATOM 817 N N . ILE A 1 100 ? -10.654 -0.964 -4.302 1.00 98.88 100 ILE A N 1
ATOM 818 C CA . ILE A 1 100 ? -10.079 -1.063 -2.961 1.00 98.88 100 ILE A CA 1
ATOM 819 C C . ILE A 1 100 ? -10.689 -2.282 -2.281 1.00 98.88 100 ILE A C 1
ATOM 821 O O . ILE A 1 100 ? -11.911 -2.412 -2.249 1.00 98.88 100 ILE A O 1
ATOM 825 N N . LYS A 1 101 ? -9.853 -3.141 -1.702 1.00 98.88 101 LYS A N 1
ATOM 826 C CA . LYS A 1 101 ? -10.251 -4.239 -0.823 1.00 98.88 101 LYS A CA 1
ATOM 827 C C . LYS A 1 101 ? -9.605 -4.059 0.539 1.00 98.88 101 LYS A C 1
ATOM 829 O O . LYS A 1 101 ? -8.393 -3.877 0.631 1.00 98.88 101 LYS A O 1
ATOM 834 N N . ILE A 1 102 ? -10.404 -4.174 1.590 1.00 98.69 102 ILE A N 1
ATOM 835 C CA . ILE A 1 102 ? -9.918 -4.339 2.957 1.00 98.69 102 ILE A CA 1
ATOM 836 C C . ILE A 1 102 ? -10.056 -5.818 3.297 1.00 98.69 102 ILE A C 1
ATOM 838 O O . ILE A 1 102 ? -11.139 -6.389 3.188 1.00 98.69 102 ILE A O 1
ATOM 842 N N . ILE A 1 103 ? -8.949 -6.433 3.687 1.00 98.44 103 ILE A N 1
ATOM 843 C CA . ILE A 1 103 ? -8.845 -7.832 4.093 1.00 98.44 103 ILE A CA 1
ATOM 844 C C . ILE A 1 103 ? -8.710 -7.863 5.614 1.00 98.44 103 ILE A C 1
ATOM 846 O O . ILE A 1 103 ? -7.850 -7.168 6.144 1.00 98.44 103 ILE A O 1
ATOM 850 N N . LYS A 1 104 ? -9.517 -8.668 6.308 1.00 97.75 104 LYS A N 1
ATOM 851 C CA . LYS A 1 104 ? -9.458 -8.893 7.759 1.00 97.75 104 LYS A CA 1
ATOM 852 C C . LYS A 1 104 ? -9.187 -10.370 8.018 1.00 97.75 104 LYS A C 1
ATOM 854 O O . LYS A 1 104 ? -9.957 -11.223 7.583 1.00 97.75 104 LYS A O 1
ATOM 859 N N . ASN A 1 105 ? -8.094 -10.678 8.713 1.00 96.38 105 ASN A N 1
ATOM 860 C CA . ASN A 1 105 ? -7.694 -12.053 9.046 1.00 96.38 105 ASN A CA 1
ATOM 861 C C . ASN A 1 105 ? -7.701 -12.993 7.818 1.00 96.38 105 ASN A C 1
ATOM 863 O O . ASN A 1 105 ? -8.181 -14.120 7.885 1.00 96.38 105 ASN A O 1
ATOM 867 N N . GLY A 1 106 ? -7.221 -12.494 6.673 1.00 95.75 106 GLY A N 1
ATOM 868 C CA . GLY A 1 106 ? -7.146 -13.245 5.413 1.00 95.75 106 GLY A CA 1
ATOM 869 C C . GLY A 1 106 ? -8.425 -13.262 4.567 1.00 95.75 106 GLY A C 1
ATOM 870 O O . GLY A 1 106 ? -8.358 -13.657 3.408 1.00 95.75 106 GLY A O 1
ATOM 871 N N . ASN A 1 107 ? -9.556 -12.779 5.084 1.00 97.62 107 ASN A N 1
ATOM 872 C CA . ASN A 1 107 ? -10.835 -12.770 4.372 1.00 97.62 107 ASN A CA 1
ATOM 873 C C . ASN A 1 107 ? -11.217 -11.362 3.905 1.00 97.62 107 ASN A C 1
ATOM 875 O O . ASN A 1 107 ? -10.861 -10.370 4.542 1.00 97.62 107 ASN A O 1
ATOM 879 N N . LEU A 1 108 ? -11.961 -11.261 2.801 1.00 98.44 108 LEU A N 1
ATOM 880 C CA . LEU A 1 108 ? -12.495 -9.981 2.334 1.00 98.44 108 LEU A CA 1
ATOM 881 C C . LEU A 1 108 ? -13.461 -9.407 3.379 1.00 98.44 108 LEU A C 1
ATOM 883 O O . LEU A 1 108 ? -14.447 -10.047 3.725 1.00 98.44 108 LEU A O 1
ATOM 887 N N . PHE A 1 109 ? -13.176 -8.199 3.857 1.00 98.31 109 PHE A N 1
ATOM 888 C CA . PHE A 1 109 ? -14.002 -7.480 4.828 1.00 98.31 109 PHE A CA 1
ATOM 889 C C . PHE A 1 109 ? -14.861 -6.405 4.162 1.00 98.31 109 PHE A C 1
ATOM 891 O O . PHE A 1 109 ? -16.042 -6.275 4.460 1.00 98.31 109 PHE A O 1
ATOM 898 N N . ALA A 1 110 ? -14.275 -5.646 3.235 1.00 98.44 110 ALA A N 1
ATOM 899 C CA . ALA A 1 110 ? -14.987 -4.633 2.466 1.00 98.44 110 ALA A CA 1
ATOM 900 C C . ALA A 1 110 ? -14.348 -4.440 1.090 1.00 98.44 110 ALA A C 1
ATOM 902 O O . ALA A 1 110 ? -13.136 -4.596 0.933 1.00 98.44 110 ALA A O 1
ATOM 903 N N . GLU A 1 111 ? -15.156 -4.058 0.105 1.00 98.62 111 GLU A N 1
ATOM 904 C CA . GLU A 1 111 ? -14.704 -3.705 -1.239 1.00 98.62 111 GLU A CA 1
ATOM 905 C C . GLU A 1 111 ? -15.455 -2.462 -1.733 1.00 98.62 111 GLU A C 1
ATOM 907 O O . GLU A 1 111 ? -16.641 -2.296 -1.456 1.00 98.62 111 GLU A O 1
ATOM 912 N N . SER A 1 112 ? -14.776 -1.592 -2.479 1.00 98.56 112 SER A N 1
ATOM 913 C CA . SER A 1 112 ? -15.413 -0.506 -3.231 1.00 98.56 112 SER A CA 1
ATOM 914 C C . SER A 1 112 ? -14.575 -0.126 -4.451 1.00 98.56 112 SER A C 1
ATOM 916 O O . SER A 1 112 ? -13.368 -0.363 -4.478 1.00 98.56 112 SER A O 1
ATOM 918 N N . PHE A 1 113 ? -15.197 0.473 -5.469 1.00 98.56 113 PHE A N 1
ATOM 919 C CA . PHE A 1 113 ? -14.483 1.153 -6.549 1.00 98.56 113 PHE A CA 1
ATOM 920 C C . PHE A 1 113 ? -14.560 2.666 -6.322 1.00 98.56 113 PHE A C 1
ATOM 922 O O . PHE A 1 113 ? -15.566 3.294 -6.640 1.00 98.56 113 PHE A O 1
ATOM 929 N N . SER A 1 114 ? -13.514 3.239 -5.735 1.00 98.56 114 SER A N 1
ATOM 930 C CA . SER A 1 114 ? -13.459 4.638 -5.291 1.00 98.56 114 SER A CA 1
ATOM 931 C C . SER A 1 114 ? -11.997 5.062 -5.127 1.00 98.56 114 SER A C 1
ATOM 933 O O . SER A 1 114 ? -11.101 4.229 -5.255 1.00 98.56 114 SER A O 1
ATOM 935 N N . ASP A 1 115 ? -11.728 6.339 -4.864 1.00 98.44 115 ASP A N 1
ATOM 936 C CA . ASP A 1 115 ? -10.420 6.806 -4.379 1.00 98.44 115 ASP A CA 1
ATOM 937 C C . ASP A 1 115 ? -10.310 6.795 -2.842 1.00 98.44 115 ASP A C 1
ATOM 939 O O . ASP A 1 115 ? -9.219 6.907 -2.283 1.00 98.44 115 ASP A O 1
ATOM 943 N N . THR A 1 116 ? -11.441 6.614 -2.163 1.00 98.69 116 THR A N 1
ATOM 944 C CA . THR A 1 116 ? -11.560 6.636 -0.709 1.00 98.69 116 THR A CA 1
ATOM 945 C C . THR A 1 116 ? -12.535 5.558 -0.253 1.00 98.69 116 THR A C 1
ATOM 947 O O . THR A 1 116 ? -13.622 5.406 -0.819 1.00 98.69 116 THR A O 1
ATOM 950 N N . LEU A 1 117 ? -12.168 4.822 0.795 1.00 98.75 117 LEU A N 1
ATOM 951 C CA . LEU A 1 117 ? -13.032 3.860 1.475 1.00 98.75 117 LEU A CA 1
ATOM 952 C C . LEU A 1 117 ? -12.875 4.027 2.986 1.00 98.75 117 LEU A C 1
ATOM 954 O O . LEU A 1 117 ? -11.765 3.957 3.509 1.00 98.75 117 LEU A O 1
ATOM 958 N N . VAL A 1 118 ? -13.992 4.224 3.683 1.00 98.56 118 VAL A N 1
ATOM 959 C CA . VAL A 1 118 ? -14.047 4.294 5.146 1.00 98.56 118 VAL A CA 1
ATOM 960 C C . VAL A 1 118 ? -14.984 3.204 5.638 1.00 98.56 118 VAL A C 1
ATOM 962 O O . VAL A 1 118 ? -16.118 3.107 5.173 1.00 98.56 118 VAL A O 1
ATOM 965 N N . VAL A 1 119 ? -14.519 2.390 6.580 1.00 98.00 119 VAL A N 1
ATOM 966 C CA . VAL A 1 119 ? -15.304 1.301 7.172 1.00 98.00 119 VAL A CA 1
ATOM 967 C C . VAL A 1 119 ? -15.206 1.342 8.685 1.00 98.00 119 VAL A C 1
ATOM 969 O O . VAL A 1 119 ? -14.161 1.688 9.237 1.00 98.00 119 VAL A O 1
ATOM 972 N N . LYS A 1 120 ? -16.290 0.967 9.364 1.00 97.56 120 LYS A N 1
ATOM 973 C CA . LYS A 1 120 ? -16.259 0.754 10.808 1.00 97.56 120 LYS A CA 1
ATOM 974 C C . LYS A 1 120 ? -15.510 -0.548 11.106 1.00 97.56 120 LYS A C 1
ATOM 976 O O . LYS A 1 120 ? -15.783 -1.569 10.483 1.00 97.56 120 LYS A O 1
ATOM 981 N N . THR A 1 121 ? -14.553 -0.511 12.027 1.00 93.12 121 THR A N 1
ATOM 982 C CA . THR A 1 121 ? -13.822 -1.690 12.494 1.00 93.12 121 THR A CA 1
ATOM 983 C C . THR A 1 121 ? -14.768 -2.632 13.214 1.00 93.12 121 THR A C 1
ATOM 985 O O . THR A 1 121 ? -15.537 -2.202 14.074 1.00 93.12 121 THR A O 1
ATOM 988 N N . GLU A 1 122 ? -14.661 -3.920 12.923 1.00 89.25 122 GLU A N 1
ATOM 989 C CA . GLU A 1 122 ? -15.457 -4.954 13.572 1.00 89.25 122 GLU A CA 1
ATOM 990 C C . GLU A 1 122 ? -14.550 -5.779 14.493 1.00 89.25 122 GLU A C 1
ATOM 992 O O . GLU A 1 122 ? -14.008 -6.813 14.105 1.00 89.25 122 GLU A O 1
ATOM 997 N N . GLY A 1 123 ? -14.341 -5.297 15.717 1.00 87.00 123 GLY A N 1
ATOM 998 C CA . GLY A 1 123 ? -13.470 -5.956 16.691 1.00 87.00 123 GLY A CA 1
ATOM 999 C C . GLY A 1 123 ? -11.994 -6.032 16.277 1.00 87.00 123 GLY A C 1
ATOM 1000 O O . GLY A 1 123 ? -11.562 -5.472 15.260 1.00 87.00 123 GLY A O 1
ATOM 1001 N N . ASN A 1 124 ? -11.224 -6.731 17.109 1.00 92.81 124 ASN A N 1
ATOM 1002 C CA . ASN A 1 124 ? -9.779 -6.873 16.952 1.00 92.81 124 ASN A CA 1
ATOM 1003 C C . ASN A 1 124 ? -9.430 -7.789 15.775 1.00 92.81 124 ASN A C 1
ATOM 1005 O O . ASN A 1 124 ? -10.177 -8.707 15.417 1.00 92.81 124 ASN A O 1
ATOM 1009 N N . GLY A 1 125 ? -8.265 -7.560 15.181 1.00 94.12 125 GLY A N 1
ATOM 1010 C CA . GLY A 1 125 ? -7.783 -8.373 14.074 1.00 94.12 125 GLY A CA 1
ATOM 1011 C C . GLY A 1 125 ? -6.682 -7.710 13.264 1.00 94.12 125 GLY A C 1
ATOM 1012 O O . GLY A 1 125 ? -6.198 -6.621 13.568 1.00 94.12 125 GLY A O 1
ATOM 1013 N N . VAL A 1 126 ? -6.286 -8.399 12.200 1.00 95.81 126 VAL A N 1
ATOM 1014 C CA . VAL A 1 126 ? -5.252 -7.934 11.279 1.00 95.81 126 VAL A CA 1
ATOM 1015 C C . VAL A 1 126 ? -5.915 -7.481 9.990 1.00 95.81 126 VAL A C 1
ATOM 1017 O O . VAL A 1 126 ? -6.487 -8.299 9.266 1.00 95.81 126 VAL A O 1
ATOM 1020 N N . TYR A 1 127 ? -5.829 -6.185 9.706 1.00 97.69 127 TYR A N 1
ATOM 1021 C CA . TYR A 1 127 ? -6.408 -5.572 8.518 1.00 97.69 127 TYR A CA 1
ATOM 1022 C C . TYR A 1 127 ? -5.320 -5.257 7.493 1.00 97.69 127 TYR A C 1
ATOM 1024 O O . TYR A 1 127 ? -4.247 -4.787 7.849 1.00 97.69 127 TYR A O 1
ATOM 1032 N N . ARG A 1 128 ? -5.581 -5.468 6.206 1.00 97.69 128 ARG A N 1
ATOM 1033 C CA . ARG A 1 128 ? -4.678 -5.089 5.110 1.00 97.69 128 ARG A CA 1
ATOM 1034 C C . ARG A 1 128 ? -5.476 -4.495 3.963 1.00 97.69 128 ARG A C 1
ATOM 1036 O O . ARG A 1 128 ? -6.599 -4.921 3.713 1.00 97.69 128 ARG A O 1
ATOM 1043 N N . CYS A 1 129 ? -4.893 -3.539 3.256 1.00 98.56 129 CYS A N 1
ATOM 1044 C CA . CYS A 1 129 ? -5.476 -2.948 2.066 1.00 98.56 129 CYS A CA 1
ATOM 1045 C C . CYS A 1 129 ? -4.828 -3.519 0.798 1.00 98.56 129 CYS A C 1
ATOM 1047 O O . CYS A 1 129 ? -3.601 -3.608 0.698 1.00 98.56 129 CYS A O 1
ATOM 1049 N N . GLU A 1 130 ? -5.654 -3.842 -0.193 1.00 98.75 130 GLU A N 1
ATOM 1050 C CA . GLU A 1 130 ? -5.242 -4.188 -1.553 1.00 98.75 130 GLU A CA 1
ATOM 1051 C C . GLU A 1 130 ? -5.972 -3.287 -2.545 1.00 98.75 130 GLU A C 1
ATOM 1053 O O . GLU A 1 130 ? -7.188 -3.127 -2.462 1.00 98.75 130 GLU A O 1
ATOM 1058 N N . CYS A 1 131 ? -5.252 -2.706 -3.499 1.00 98.75 131 CYS A N 1
ATOM 1059 C CA . CYS A 1 131 ? -5.838 -1.848 -4.522 1.00 98.75 131 CYS A CA 1
ATOM 1060 C C . CYS A 1 131 ? -5.527 -2.382 -5.916 1.00 98.75 131 CYS A C 1
ATOM 1062 O O . CYS A 1 131 ? -4.402 -2.803 -6.195 1.00 98.75 131 CYS A O 1
ATOM 1064 N N . TYR A 1 132 ? -6.514 -2.303 -6.807 1.00 98.69 132 TYR A N 1
ATOM 1065 C CA . TYR A 1 132 ? -6.425 -2.801 -8.174 1.00 98.69 132 TYR A CA 1
ATOM 1066 C C . TYR A 1 132 ? -6.914 -1.760 -9.179 1.00 98.69 132 TYR A C 1
ATOM 1068 O O . TYR A 1 132 ? -8.084 -1.365 -9.177 1.00 98.69 132 TYR A O 1
ATOM 1076 N N . LEU A 1 133 ? -6.033 -1.349 -10.089 1.00 97.94 133 LEU A N 1
ATOM 1077 C CA . LEU A 1 133 ? -6.357 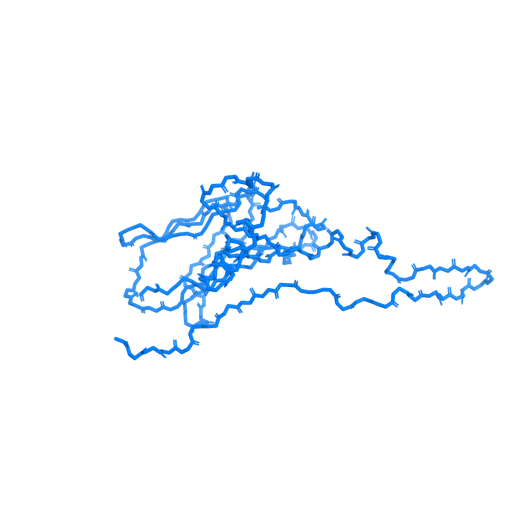-0.397 -11.151 1.00 97.94 133 LEU A CA 1
ATOM 1078 C C . LEU A 1 133 ? -7.149 -1.079 -12.268 1.00 97.94 133 LEU A C 1
ATOM 1080 O O . LEU A 1 133 ? -6.807 -2.177 -12.706 1.00 97.94 133 LEU A O 1
ATOM 1084 N N . LYS A 1 134 ? -8.180 -0.403 -12.784 1.00 96.44 134 LYS A N 1
ATOM 1085 C CA . LYS A 1 134 ? -8.936 -0.864 -13.956 1.00 96.44 134 LYS A CA 1
ATOM 1086 C C . LYS A 1 134 ? -8.168 -0.505 -15.238 1.00 96.44 134 LYS A C 1
ATOM 1088 O O . LYS A 1 134 ? -8.312 0.596 -15.760 1.00 96.44 134 LYS A O 1
ATOM 1093 N N . LYS A 1 135 ? -7.328 -1.426 -15.722 1.00 91.44 135 LYS A N 1
ATOM 1094 C CA . LYS A 1 135 ? -6.531 -1.334 -16.961 1.00 91.44 135 LYS A CA 1
ATOM 1095 C C . LYS A 1 135 ? -6.530 -2.684 -17.683 1.00 91.44 135 LYS A C 1
ATOM 1097 O O . LYS A 1 135 ? -5.779 -3.573 -17.294 1.00 91.44 135 LYS A O 1
ATOM 1102 N N . PHE A 1 136 ? -7.359 -2.841 -18.721 1.00 89.69 136 PHE A N 1
ATOM 1103 C CA . PHE A 1 136 ? -7.560 -4.131 -19.410 1.00 89.69 136 PHE A CA 1
ATOM 1104 C C . PHE A 1 136 ? -7.794 -5.277 -18.401 1.00 89.69 136 PHE A C 1
ATOM 1106 O O . PHE A 1 136 ? -7.009 -6.222 -18.290 1.00 89.69 136 PHE A O 1
ATOM 1113 N N . GLY A 1 137 ? -8.841 -5.110 -17.584 1.00 94.25 137 GLY A N 1
ATOM 1114 C CA . GLY A 1 137 ? -9.088 -5.891 -16.366 1.00 94.25 137 GLY A CA 1
ATOM 1115 C C . GLY A 1 137 ? -8.596 -5.185 -15.097 1.00 94.25 137 GLY A C 1
ATOM 1116 O O . GLY A 1 137 ? -8.218 -4.015 -15.130 1.00 94.25 137 GLY A O 1
ATOM 1117 N N . PHE A 1 138 ? -8.626 -5.888 -13.965 1.00 96.94 138 PHE A N 1
ATOM 1118 C CA . PHE A 1 138 ? -8.082 -5.388 -12.701 1.00 96.94 138 PHE A CA 1
ATOM 1119 C C . PHE A 1 138 ? -6.616 -5.791 -12.572 1.00 96.94 138 PHE A C 1
ATOM 1121 O O . PHE A 1 138 ? -6.292 -6.978 -12.564 1.00 96.94 138 PHE A O 1
ATOM 1128 N N . LYS A 1 139 ? -5.729 -4.801 -12.489 1.00 96.94 139 LYS A N 1
ATOM 1129 C CA . LYS A 1 139 ? -4.290 -5.008 -12.329 1.00 96.94 139 LYS A CA 1
ATOM 1130 C C . LYS A 1 139 ? -3.875 -4.716 -10.887 1.00 96.94 139 LYS A C 1
ATOM 1132 O O . LYS A 1 139 ? -4.295 -3.682 -10.366 1.00 96.94 139 LYS A O 1
ATOM 1137 N N . PRO A 1 140 ? -3.076 -5.592 -10.250 1.00 97.12 140 PRO A N 1
ATOM 1138 C CA . PRO A 1 140 ? -2.515 -5.344 -8.925 1.00 97.12 140 PRO A CA 1
ATOM 1139 C C . PRO A 1 140 ? -1.800 -3.997 -8.883 1.00 97.12 140 PRO A C 1
ATOM 1141 O O . PRO A 1 140 ? -1.006 -3.706 -9.780 1.00 97.12 140 PRO A O 1
ATOM 1144 N N . TRP A 1 141 ? -2.090 -3.182 -7.872 1.00 98.12 141 TRP A N 1
ATOM 1145 C CA . TRP A 1 141 ? -1.493 -1.859 -7.752 1.00 98.12 141 TRP A CA 1
ATOM 1146 C C . TRP A 1 141 ? -0.873 -1.599 -6.389 1.00 98.12 141 TRP A C 1
ATOM 1148 O O . TRP A 1 141 ? 0.334 -1.445 -6.356 1.00 98.12 141 TRP A O 1
ATOM 1158 N N . ILE A 1 142 ? -1.635 -1.545 -5.295 1.00 98.69 142 ILE A N 1
ATOM 1159 C CA . ILE A 1 142 ? -1.095 -1.232 -3.958 1.00 98.69 142 ILE A CA 1
ATOM 1160 C C . ILE A 1 142 ? -1.394 -2.386 -3.011 1.00 98.69 142 ILE A C 1
ATOM 1162 O O . ILE A 1 142 ? -2.523 -2.869 -2.970 1.00 98.69 142 ILE A O 1
ATOM 1166 N N . PHE A 1 143 ? -0.406 -2.781 -2.217 1.00 98.50 143 PHE A N 1
ATOM 1167 C CA . PHE A 1 143 ? -0.540 -3.743 -1.131 1.00 98.50 143 PHE A CA 1
ATOM 1168 C C . PHE A 1 143 ? 0.065 -3.140 0.133 1.00 98.50 143 PHE A C 1
ATOM 1170 O O . PHE A 1 143 ? 1.268 -2.883 0.193 1.00 98.50 143 PHE A O 1
ATOM 1177 N N . SER A 1 144 ? -0.771 -2.881 1.138 1.00 98.56 144 SER A N 1
ATOM 1178 C CA . SER A 1 144 ? -0.301 -2.327 2.407 1.00 98.56 144 SER A CA 1
ATOM 1179 C C . SER A 1 144 ? 0.340 -3.398 3.283 1.00 98.56 144 SER A C 1
ATOM 1181 O O . SER A 1 144 ? 0.043 -4.589 3.159 1.00 98.56 144 SER A O 1
ATOM 1183 N N . ASN A 1 145 ? 1.146 -2.963 4.247 1.00 98.00 145 ASN A N 1
ATOM 1184 C CA . ASN A 1 145 ? 1.407 -3.776 5.424 1.00 98.00 145 ASN A CA 1
ATOM 1185 C C . ASN A 1 145 ? 0.159 -3.909 6.319 1.00 98.00 145 ASN A C 1
ATOM 1187 O O . ASN A 1 145 ? -0.798 -3.134 6.168 1.00 98.00 145 ASN A O 1
ATOM 1191 N N . PRO A 1 146 ? 0.126 -4.920 7.208 1.00 97.06 146 PRO A N 1
ATOM 1192 C CA . PRO A 1 146 ? -0.976 -5.118 8.134 1.00 97.06 146 PRO A CA 1
ATOM 1193 C C . PRO A 1 146 ? -1.096 -3.988 9.162 1.00 97.06 146 PRO A C 1
ATOM 1195 O O . PRO A 1 146 ? -0.123 -3.584 9.795 1.00 97.06 146 PRO A O 1
ATOM 1198 N N . LEU A 1 147 ? -2.331 -3.554 9.382 1.00 95.44 147 LEU A N 1
ATOM 1199 C CA . LEU A 1 147 ? -2.763 -2.758 10.514 1.00 95.44 147 LEU A CA 1
ATOM 1200 C C . LEU A 1 147 ? -3.329 -3.705 11.582 1.00 95.44 147 LEU A C 1
ATOM 1202 O O . LEU A 1 147 ? -4.360 -4.348 11.375 1.00 95.44 147 LEU A O 1
ATOM 1206 N N . PHE A 1 148 ? -2.646 -3.789 12.720 1.00 94.31 148 PHE A N 1
ATOM 1207 C CA . PHE A 1 148 ? -3.089 -4.573 13.871 1.00 94.31 148 PHE A CA 1
ATOM 1208 C C . PHE A 1 148 ? -4.027 -3.724 14.731 1.00 94.31 148 PHE A C 1
ATOM 1210 O O . PHE A 1 148 ? -3.621 -2.661 15.206 1.00 94.31 148 PHE A O 1
ATOM 1217 N N . VAL A 1 149 ? -5.264 -4.190 14.902 1.00 92.00 149 VAL A N 1
ATOM 1218 C CA . VAL A 1 149 ? -6.323 -3.545 15.692 1.00 92.00 149 VAL A CA 1
ATOM 1219 C C . VAL A 1 149 ? -6.647 -4.390 16.909 1.00 92.00 149 VAL A C 1
ATOM 1221 O O . VAL A 1 149 ? -6.822 -5.620 16.733 1.00 92.00 149 VAL A O 1
#

pLDDT: mean 93.02, std 8.69, range [46.03, 98.88]

Sequence (149 aa):
MSEANKKYGIGEIDNHESTRKYLGINLKIFPFDFAFRTIRTHITIDEPFSKNDSDIEKIHNALKNGKSFISNDYFSNARGFQFYRENDKITVKIPRAAKIKIIKNGNLFAESFSDTLVVKTEGNGVYRCECYLKKFGFKPWIFSNPLFV

Secondary structure (DSSP, 8-state):
-----------------EEEEETTEEEEES-HHHHTTTEEEEE--SS---SSTHHHHHHHHHHHTT-EEEEETTT---TT-EEEEETTEEEEEEEEEEEEEEEETTEEEEEEEEEEEEEE--SS-EEEEEEEEESSSEEEEEEEPPEE-

Foldseek 3Di:
DPCPPADADFDDQPDDFDWDQDPNDTDTDCDVVNRVQFKDKAFDFPDDDPPDPVVVVRRVVRVSVQRIKMFGCVVPDFPPWDWDDDDQKTKTATPDFFWKFKAWPNHTDDIDRGRMDMDGHDDWTWIKIWTFHPDVHTHTTMTGIIDGD